Protein AF-A0A7S3RJU8-F1 (afdb_monomer_lite)

pLDDT: mean 96.62, std 4.45, range [68.81, 98.88]

Foldseek 3Di:
DLQVQLVVCVVVLNLVSNLVSLVVVCVVPNALVSLLSSLVSCVSVVNLVSSLVSLVVSCVRPVLALSSLLSNLVSCVSVLVLVVSLVSLVSSCVSPVPPPSSVVSNVVSVVSVD

Sequence (114 aa):
LRKGRGDAAFRAGNFRTAYEHYTVAIEAEPSAHLFANRCQAYLKAGKPQLALDDARRATELAPDWAKGWYRLGVALGRLQRHAEAVGALETACEHEPGNTEAAKALQVARRDTE

Structure (mmCIF, N/CA/C/O backbone):
data_AF-A0A7S3RJU8-F1
#
_entry.id   AF-A0A7S3RJU8-F1
#
loop_
_atom_site.group_PDB
_atom_site.id
_atom_site.type_symbol
_atom_site.label_atom_id
_atom_site.label_alt_id
_atom_site.label_comp_id
_atom_site.label_asym_id
_atom_site.label_entity_id
_atom_site.label_seq_id
_atom_site.pdbx_PDB_ins_code
_atom_site.Cartn_x
_atom_site.Cartn_y
_atom_site.Cartn_z
_atom_site.occupancy
_atom_site.B_iso_or_equiv
_atom_site.auth_seq_id
_atom_site.auth_comp_id
_atom_site.auth_asym_id
_atom_site.auth_atom_id
_atom_site.pdbx_PDB_model_num
ATOM 1 N N . LEU A 1 1 ? 12.650 4.451 -17.232 1.00 68.81 1 LEU A N 1
ATOM 2 C CA . LEU A 1 1 ? 11.698 4.241 -18.362 1.00 68.81 1 LEU A CA 1
ATOM 3 C C . LEU A 1 1 ? 10.471 3.389 -17.996 1.00 68.81 1 LEU A C 1
ATOM 5 O O . LEU A 1 1 ? 9.360 3.806 -18.298 1.00 68.81 1 LEU A O 1
ATOM 9 N N . ARG A 1 2 ? 10.621 2.223 -17.343 1.00 79.88 2 ARG A N 1
ATOM 10 C CA . ARG A 1 2 ? 9.490 1.310 -17.053 1.00 79.88 2 ARG A CA 1
ATOM 11 C C . ARG A 1 2 ? 8.500 1.837 -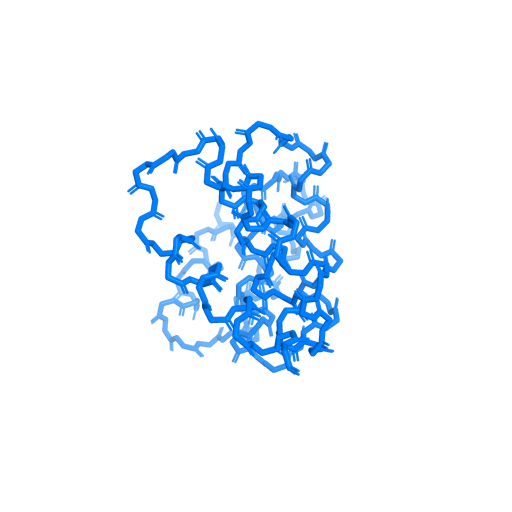16.005 1.00 79.88 2 ARG A C 1
ATOM 13 O O . ARG A 1 2 ? 7.307 1.822 -16.286 1.00 79.88 2 ARG A O 1
ATOM 20 N N . LYS A 1 3 ? 8.975 2.437 -14.902 1.00 83.50 3 LYS A N 1
ATOM 21 C CA . LYS A 1 3 ? 8.121 3.186 -13.953 1.00 83.50 3 LYS A CA 1
ATOM 22 C C . LYS A 1 3 ? 7.231 4.212 -14.664 1.00 83.50 3 LYS A C 1
ATOM 24 O O . LYS A 1 3 ? 6.030 4.238 -14.444 1.00 83.50 3 LYS A O 1
ATOM 29 N N . GLY A 1 4 ? 7.812 5.011 -15.564 1.00 86.06 4 GLY A N 1
ATOM 30 C CA . GLY A 1 4 ? 7.077 6.029 -16.321 1.00 86.06 4 GLY A CA 1
ATOM 31 C C . GLY A 1 4 ? 5.990 5.448 -17.231 1.00 86.06 4 GLY A C 1
ATOM 32 O O . GLY A 1 4 ? 4.919 6.035 -17.346 1.00 86.06 4 GLY A O 1
ATOM 33 N N . ARG A 1 5 ? 6.223 4.267 -17.824 1.00 89.69 5 ARG A N 1
ATOM 34 C CA . ARG A 1 5 ? 5.190 3.533 -18.575 1.00 89.69 5 ARG A CA 1
ATOM 35 C C . ARG A 1 5 ? 4.089 2.996 -17.659 1.00 89.69 5 ARG A C 1
ATOM 37 O O . ARG A 1 5 ? 2.925 3.074 -18.033 1.00 89.69 5 ARG A O 1
ATOM 44 N N . GLY A 1 6 ? 4.440 2.514 -16.464 1.00 92.56 6 GLY A N 1
ATOM 45 C CA . GLY A 1 6 ? 3.468 2.140 -15.432 1.00 92.56 6 GLY A CA 1
ATOM 46 C C . GLY A 1 6 ? 2.585 3.322 -15.030 1.00 92.56 6 GLY A C 1
ATOM 47 O O . GLY A 1 6 ? 1.363 3.222 -15.083 1.00 92.56 6 GLY A O 1
ATOM 48 N N . ASP A 1 7 ? 3.199 4.476 -14.756 1.00 94.25 7 ASP A N 1
ATOM 49 C CA . ASP A 1 7 ? 2.496 5.714 -14.403 1.00 94.25 7 ASP A CA 1
ATOM 50 C C . ASP A 1 7 ? 1.570 6.186 -15.546 1.00 94.25 7 ASP A C 1
ATOM 52 O O . ASP A 1 7 ? 0.451 6.641 -15.302 1.00 94.25 7 ASP A O 1
ATOM 56 N N . ALA A 1 8 ? 2.007 6.062 -16.805 1.00 95.75 8 ALA A N 1
ATOM 57 C CA . ALA A 1 8 ? 1.196 6.399 -17.975 1.00 95.75 8 ALA A CA 1
ATOM 58 C C . ALA A 1 8 ? 0.001 5.448 -18.158 1.00 95.75 8 ALA A C 1
ATOM 60 O O . ALA A 1 8 ? -1.124 5.914 -18.331 1.00 95.75 8 ALA A O 1
ATOM 61 N N . ALA A 1 9 ? 0.222 4.134 -18.063 1.00 95.44 9 ALA A N 1
ATOM 62 C CA . ALA A 1 9 ? -0.842 3.135 -18.144 1.00 95.44 9 ALA A CA 1
ATOM 63 C C . ALA A 1 9 ? -1.868 3.306 -17.012 1.00 95.44 9 ALA A C 1
ATOM 65 O O . ALA A 1 9 ? -3.070 3.209 -17.253 1.00 95.44 9 ALA A O 1
ATOM 66 N N . PHE A 1 10 ? -1.405 3.642 -15.802 1.00 96.56 10 PHE A N 1
ATOM 67 C CA . PHE A 1 10 ? -2.275 3.927 -14.665 1.00 96.56 10 PHE A CA 1
ATOM 68 C C . PHE A 1 10 ? -3.187 5.129 -14.937 1.00 96.56 10 PHE A C 1
ATOM 70 O O . PHE A 1 10 ? -4.396 5.043 -14.724 1.00 96.56 10 PHE A O 1
ATOM 77 N N . ARG A 1 11 ? -2.633 6.236 -15.456 1.00 97.19 11 ARG A N 1
ATOM 78 C CA . ARG A 1 11 ? -3.424 7.422 -15.838 1.00 97.19 11 ARG A CA 1
ATOM 79 C C . ARG A 1 11 ? -4.419 7.135 -16.963 1.00 97.19 11 ARG A C 1
ATOM 81 O O . ARG A 1 11 ? -5.488 7.729 -16.974 1.00 97.19 11 ARG A O 1
ATOM 88 N N . ALA A 1 12 ? -4.093 6.214 -17.867 1.00 97.00 12 ALA A N 1
ATOM 89 C CA . ALA A 1 12 ? -4.990 5.765 -18.931 1.00 97.00 12 ALA A CA 1
ATOM 90 C C . ALA A 1 12 ? -6.072 4.770 -18.455 1.00 97.00 12 ALA A C 1
ATOM 92 O O . ALA A 1 12 ? -6.836 4.266 -19.272 1.00 97.00 12 ALA A O 1
ATOM 93 N N . GLY A 1 13 ? -6.122 4.433 -17.160 1.00 96.69 13 GLY A N 1
ATOM 94 C CA . GLY A 1 13 ? -7.062 3.448 -16.612 1.00 96.69 13 GLY A CA 1
ATOM 95 C C . GLY A 1 13 ? -6.719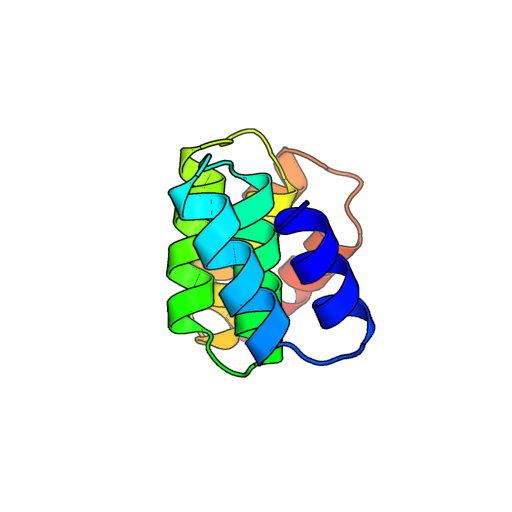 1.992 -16.948 1.00 96.69 13 GLY A C 1
ATOM 96 O O . GLY A 1 13 ? -7.438 1.078 -16.549 1.00 96.69 13 GLY A O 1
ATOM 97 N N . ASN A 1 14 ? -5.603 1.741 -17.638 1.00 97.62 14 ASN A N 1
ATOM 98 C CA . ASN A 1 14 ? -5.135 0.393 -17.933 1.00 97.62 14 ASN A CA 1
ATOM 99 C C . ASN A 1 14 ? -4.316 -0.150 -16.754 1.00 97.62 14 ASN A C 1
ATOM 101 O O . ASN A 1 14 ? -3.084 -0.215 -16.774 1.00 97.62 14 ASN A O 1
ATOM 105 N N . PHE A 1 15 ? -5.030 -0.539 -15.698 1.00 97.44 15 PHE A N 1
ATOM 106 C CA . PHE A 1 15 ? -4.425 -0.990 -14.447 1.00 97.44 15 PHE A CA 1
ATOM 107 C C . PHE A 1 15 ? -3.654 -2.306 -14.586 1.00 97.44 15 PHE A C 1
ATOM 109 O O . PHE A 1 15 ? -2.666 -2.492 -13.878 1.00 97.44 15 PHE A O 1
ATOM 116 N N . ARG A 1 16 ? -4.048 -3.180 -15.527 1.00 97.44 16 ARG A N 1
ATOM 117 C CA . ARG A 1 16 ? -3.300 -4.406 -15.836 1.00 97.44 16 ARG A CA 1
ATOM 118 C C . ARG A 1 16 ? -1.900 -4.089 -16.339 1.00 97.44 16 ARG A C 1
ATOM 120 O O . ARG A 1 16 ? -0.913 -4.484 -15.727 1.00 97.44 16 ARG A O 1
ATOM 127 N N . THR A 1 17 ? -1.821 -3.307 -17.409 1.00 97.50 17 THR A N 1
ATOM 128 C CA . THR A 1 17 ? -0.532 -2.907 -17.976 1.00 97.50 17 THR A CA 1
ATOM 129 C C . THR A 1 17 ? 0.274 -2.054 -16.996 1.00 97.50 17 THR A C 1
ATOM 131 O O . THR A 1 17 ? 1.501 -2.148 -16.965 1.00 97.50 17 THR A O 1
ATOM 134 N N . ALA A 1 18 ? -0.390 -1.264 -16.143 1.00 98.12 18 ALA A N 1
ATOM 135 C CA . ALA A 1 18 ? 0.286 -0.523 -15.084 1.00 98.12 18 ALA A CA 1
ATOM 136 C C . ALA A 1 18 ? 1.032 -1.455 -14.119 1.00 98.12 18 ALA A C 1
ATOM 138 O O . ALA A 1 18 ? 2.237 -1.275 -13.929 1.00 98.12 18 ALA A O 1
ATOM 139 N N . TYR A 1 19 ? 0.362 -2.469 -13.550 1.00 98.00 19 TYR A N 1
ATOM 140 C CA . TYR A 1 19 ? 1.036 -3.371 -12.614 1.00 98.00 19 TYR A CA 1
ATOM 141 C C . TYR A 1 19 ? 2.108 -4.230 -13.296 1.00 98.00 19 TYR A C 1
ATOM 143 O O . TYR A 1 19 ? 3.138 -4.475 -12.681 1.00 98.00 19 TYR A O 1
ATOM 151 N N . GLU A 1 20 ? 1.937 -4.622 -14.564 1.00 97.38 20 GLU A N 1
ATOM 152 C CA . GLU A 1 20 ? 2.963 -5.353 -15.330 1.00 97.38 20 GLU A CA 1
ATOM 153 C C . GLU A 1 20 ? 4.236 -4.513 -15.500 1.00 97.38 20 GLU A C 1
ATOM 155 O O . GLU A 1 20 ? 5.352 -4.988 -15.288 1.00 97.38 20 GLU A O 1
ATOM 160 N N . HIS A 1 21 ? 4.088 -3.228 -15.831 1.00 98.19 21 HIS A N 1
ATOM 161 C CA . HIS A 1 21 ? 5.225 -2.318 -15.939 1.00 98.19 21 HIS A CA 1
ATOM 162 C C . HIS A 1 21 ? 5.887 -2.017 -14.598 1.00 98.19 21 HIS A C 1
ATOM 164 O O . HIS A 1 21 ? 7.114 -1.892 -14.556 1.00 98.19 21 HIS A O 1
ATOM 170 N N . TYR A 1 22 ? 5.110 -1.908 -13.519 1.00 98.12 22 TYR A N 1
ATOM 171 C CA . TYR A 1 22 ? 5.685 -1.776 -12.187 1.00 98.12 22 TYR A CA 1
ATOM 172 C C . TYR A 1 22 ? 6.405 -3.049 -11.746 1.00 98.12 22 TYR A C 1
ATOM 174 O O . TYR A 1 22 ? 7.470 -2.926 -11.161 1.00 98.12 22 TYR A O 1
ATOM 182 N N . THR A 1 23 ? 5.909 -4.245 -12.076 1.00 98.12 23 THR A N 1
ATOM 183 C CA . THR A 1 23 ? 6.604 -5.510 -11.781 1.00 98.12 23 THR A CA 1
ATOM 184 C C . THR A 1 23 ? 7.992 -5.542 -12.402 1.00 98.12 23 THR A C 1
ATOM 186 O O . THR A 1 23 ? 8.964 -5.712 -11.677 1.00 98.12 23 THR A O 1
ATOM 189 N N . VAL A 1 24 ? 8.106 -5.235 -13.696 1.00 97.38 24 VAL A N 1
ATOM 190 C CA . VAL A 1 24 ? 9.417 -5.159 -14.365 1.00 97.38 24 VAL A CA 1
ATOM 191 C C . VAL A 1 24 ? 10.309 -4.073 -13.747 1.00 97.38 24 VAL A C 1
ATOM 193 O O . VAL A 1 24 ? 11.523 -4.224 -13.675 1.00 97.38 24 VAL A O 1
ATOM 196 N N . ALA A 1 25 ? 9.732 -2.949 -13.305 1.00 96.81 25 ALA A N 1
ATOM 197 C CA . ALA A 1 25 ? 10.503 -1.906 -12.628 1.00 96.81 25 ALA A CA 1
ATOM 198 C C . ALA A 1 25 ? 11.013 -2.361 -11.248 1.00 96.81 25 ALA A C 1
ATOM 200 O O . ALA A 1 25 ? 12.138 -2.032 -10.897 1.00 96.81 25 ALA A O 1
ATOM 201 N N . ILE A 1 26 ? 10.207 -3.119 -10.501 1.00 97.44 26 ILE A N 1
ATOM 202 C CA . ILE A 1 26 ? 10.556 -3.675 -9.186 1.00 97.44 26 ILE A CA 1
ATOM 203 C C . ILE A 1 26 ? 11.643 -4.744 -9.309 1.00 97.44 26 ILE A C 1
ATOM 205 O O . ILE A 1 26 ? 12.546 -4.771 -8.483 1.00 97.44 26 ILE A O 1
ATOM 209 N N . GLU A 1 27 ? 11.572 -5.599 -10.332 1.00 96.75 27 GLU A N 1
ATOM 210 C CA . GLU A 1 27 ? 12.603 -6.607 -10.620 1.00 96.75 27 GLU A CA 1
ATOM 211 C C . GLU A 1 27 ? 13.963 -5.971 -10.929 1.00 96.75 27 GLU A C 1
ATOM 213 O O . GLU A 1 27 ? 14.997 -6.531 -10.580 1.00 96.75 27 GLU A O 1
ATOM 218 N N . ALA A 1 28 ? 13.962 -4.799 -11.572 1.00 96.56 28 ALA A N 1
ATOM 219 C CA . ALA A 1 28 ? 15.184 -4.061 -11.871 1.00 96.56 28 ALA A CA 1
ATOM 220 C C . ALA A 1 28 ? 15.731 -3.313 -10.645 1.00 96.56 28 ALA A C 1
ATOM 222 O O . ALA A 1 28 ? 16.927 -3.374 -10.375 1.00 96.56 28 ALA A O 1
ATOM 223 N N . GLU A 1 29 ? 14.871 -2.589 -9.926 1.00 95.44 29 GLU A N 1
ATOM 224 C CA . GLU A 1 29 ? 15.255 -1.817 -8.744 1.00 95.44 29 GLU A CA 1
ATOM 225 C C . GLU A 1 29 ? 14.055 -1.679 -7.787 1.00 95.44 29 GLU A C 1
ATOM 227 O O . GLU A 1 29 ? 13.170 -0.841 -8.000 1.00 95.44 29 GLU A O 1
ATOM 232 N N . PRO A 1 30 ? 13.974 -2.503 -6.729 1.00 96.00 30 PRO A N 1
ATOM 233 C CA . PRO A 1 30 ? 12.850 -2.471 -5.804 1.00 96.00 30 PRO A CA 1
ATOM 234 C C . PRO A 1 30 ? 12.877 -1.196 -4.953 1.00 96.00 30 PRO A C 1
ATOM 236 O O . PRO A 1 30 ? 13.897 -0.829 -4.380 1.00 96.00 30 PRO A O 1
ATOM 239 N N . SER A 1 31 ? 11.727 -0.536 -4.809 1.00 97.69 31 SER A N 1
ATOM 240 C CA . SER A 1 31 ? 11.579 0.625 -3.922 1.00 97.69 31 SER A CA 1
ATOM 241 C C . SER A 1 31 ? 10.170 0.718 -3.352 1.00 97.69 31 SER A C 1
ATOM 243 O O . SER A 1 31 ? 9.201 0.311 -4.003 1.00 97.69 31 SER A O 1
ATOM 245 N N . ALA A 1 32 ? 10.039 1.316 -2.165 1.00 98.06 32 ALA A N 1
ATOM 246 C CA . ALA A 1 32 ? 8.746 1.526 -1.512 1.00 98.06 32 ALA A CA 1
ATOM 247 C C . ALA A 1 32 ? 7.737 2.230 -2.438 1.00 98.06 32 ALA A C 1
ATOM 249 O O . ALA A 1 32 ? 6.573 1.839 -2.518 1.00 98.06 32 ALA A O 1
ATOM 250 N N . HIS A 1 33 ? 8.191 3.219 -3.217 1.00 97.69 33 HIS A N 1
ATOM 251 C CA . HIS A 1 33 ? 7.351 3.938 -4.174 1.00 97.69 33 HIS A CA 1
ATOM 252 C C . HIS A 1 33 ? 6.792 3.048 -5.288 1.00 97.69 33 HIS A C 1
ATOM 254 O O . HIS A 1 33 ? 5.632 3.210 -5.674 1.00 97.69 33 HIS A O 1
ATOM 260 N N . LEU A 1 34 ? 7.591 2.117 -5.814 1.00 98.12 34 LEU A N 1
ATOM 261 C CA . LEU A 1 34 ? 7.132 1.202 -6.856 1.00 98.12 34 LEU A CA 1
ATOM 262 C C . LEU A 1 34 ? 6.117 0.200 -6.311 1.00 98.12 34 LEU A C 1
ATOM 264 O O . LEU A 1 34 ? 5.078 0.008 -6.943 1.00 98.12 34 LEU A O 1
ATOM 268 N N . PHE A 1 35 ? 6.366 -0.365 -5.128 1.00 98.69 35 PHE A N 1
ATOM 269 C CA . PHE A 1 35 ? 5.401 -1.234 -4.454 1.00 98.69 35 PHE A CA 1
ATOM 270 C C . PHE A 1 35 ? 4.091 -0.492 -4.153 1.00 98.69 35 PHE A C 1
ATOM 272 O O . PHE A 1 35 ? 3.020 -0.972 -4.507 1.00 98.69 35 PHE A O 1
ATOM 279 N N . ALA A 1 36 ? 4.139 0.733 -3.624 1.00 98.56 36 ALA A N 1
ATOM 280 C CA . ALA A 1 36 ? 2.936 1.527 -3.361 1.00 98.56 36 ALA A CA 1
ATOM 281 C C . ALA A 1 36 ? 2.147 1.899 -4.634 1.00 98.56 36 ALA A C 1
ATOM 283 O O . ALA A 1 36 ? 0.912 1.987 -4.604 1.00 98.56 36 ALA A O 1
ATOM 284 N N . ASN A 1 37 ? 2.835 2.124 -5.757 1.00 98.31 37 ASN A N 1
ATOM 285 C CA . ASN A 1 37 ? 2.194 2.381 -7.047 1.00 98.31 37 ASN A CA 1
ATOM 286 C C . ASN A 1 37 ? 1.568 1.107 -7.634 1.00 98.31 37 ASN A C 1
ATOM 288 O O . ASN A 1 37 ? 0.432 1.147 -8.116 1.00 98.31 37 ASN A O 1
ATOM 292 N N . ARG A 1 38 ? 2.263 -0.034 -7.547 1.00 98.69 38 ARG A N 1
ATOM 293 C CA . ARG A 1 38 ? 1.736 -1.328 -7.992 1.00 98.69 38 ARG A CA 1
ATOM 294 C C . ARG A 1 38 ? 0.572 -1.805 -7.123 1.00 98.69 38 ARG A C 1
ATOM 296 O O . ARG A 1 38 ? -0.447 -2.206 -7.680 1.00 98.69 38 ARG A O 1
ATOM 303 N N . CYS A 1 39 ? 0.634 -1.599 -5.807 1.00 98.75 39 CYS A N 1
ATOM 304 C CA . CYS A 1 39 ? -0.490 -1.772 -4.888 1.00 98.75 39 CYS A CA 1
ATOM 305 C C . CYS A 1 39 ? -1.720 -0.988 -5.364 1.00 98.75 39 CYS A C 1
ATOM 307 O O . CYS A 1 39 ? -2.807 -1.550 -5.502 1.00 98.75 39 CYS A O 1
ATOM 309 N N . GLN A 1 40 ? -1.560 0.298 -5.694 1.00 98.56 40 GLN A N 1
ATOM 310 C CA . GLN A 1 40 ? -2.676 1.102 -6.195 1.00 98.56 40 GLN A CA 1
ATOM 311 C C . GLN A 1 40 ? -3.258 0.538 -7.498 1.00 98.56 40 GLN A C 1
ATOM 313 O O . GLN A 1 40 ? -4.481 0.501 -7.654 1.00 98.56 40 GLN A O 1
ATOM 318 N N . ALA A 1 41 ? -2.404 0.094 -8.423 1.00 98.62 41 ALA A N 1
ATOM 319 C CA . ALA A 1 41 ? -2.839 -0.551 -9.658 1.00 98.62 41 ALA A CA 1
ATOM 320 C C . ALA A 1 41 ? -3.609 -1.852 -9.375 1.00 98.62 41 ALA A C 1
ATOM 322 O O . ALA A 1 41 ? -4.679 -2.056 -9.945 1.00 98.62 41 ALA A O 1
ATOM 323 N N . TYR A 1 42 ? -3.142 -2.685 -8.442 1.00 98.81 42 TYR A N 1
ATOM 324 C CA . TYR A 1 42 ? -3.847 -3.896 -8.022 1.00 98.81 42 TYR A CA 1
ATOM 325 C C . TYR A 1 42 ? -5.204 -3.605 -7.378 1.00 98.81 42 TYR A C 1
ATOM 327 O O . TYR A 1 42 ? -6.184 -4.258 -7.735 1.00 98.81 42 TYR A O 1
ATOM 335 N N . LEU A 1 43 ? -5.311 -2.592 -6.512 1.00 98.56 43 LEU A N 1
ATOM 336 C CA . LEU A 1 43 ? -6.598 -2.180 -5.934 1.00 98.56 43 LEU A CA 1
ATOM 337 C C . LEU A 1 43 ? -7.592 -1.766 -7.021 1.00 98.56 43 LEU A C 1
ATOM 339 O O . LEU A 1 43 ? -8.749 -2.180 -6.996 1.00 98.56 43 LEU A O 1
ATOM 343 N N . LYS A 1 44 ? -7.138 -0.977 -8.000 1.00 98.25 44 LYS A N 1
ATOM 344 C CA . LYS A 1 44 ? -7.967 -0.550 -9.134 1.00 98.25 44 LYS A CA 1
ATOM 345 C C . LYS A 1 44 ? -8.321 -1.697 -10.085 1.00 98.25 44 LYS A C 1
ATOM 347 O O . LYS A 1 44 ? -9.365 -1.644 -10.722 1.00 98.25 44 LYS A O 1
ATOM 352 N N . ALA A 1 45 ? -7.498 -2.742 -10.134 1.00 98.00 45 ALA A N 1
ATOM 353 C CA . ALA A 1 45 ? -7.753 -3.969 -10.883 1.00 98.00 45 ALA A CA 1
ATOM 354 C C . ALA A 1 45 ? -8.566 -5.025 -10.101 1.00 98.00 45 ALA A C 1
ATOM 356 O O . ALA A 1 45 ? -8.698 -6.148 -10.582 1.00 98.00 45 ALA A O 1
ATOM 357 N N . GLY A 1 46 ? -9.071 -4.714 -8.899 1.00 97.69 46 GLY A N 1
ATOM 358 C CA . GLY A 1 46 ? -9.852 -5.660 -8.093 1.00 97.69 46 GLY A CA 1
ATOM 359 C C . GLY A 1 46 ? -9.030 -6.810 -7.501 1.00 97.69 46 GLY A C 1
ATOM 360 O O . GLY A 1 46 ? -9.562 -7.889 -7.261 1.00 97.69 46 GLY A O 1
ATOM 361 N N . LYS A 1 47 ? -7.728 -6.599 -7.265 1.00 98.62 47 LYS A N 1
ATOM 362 C CA . LYS A 1 47 ? -6.783 -7.595 -6.729 1.00 98.62 47 LYS A CA 1
ATOM 363 C C . LYS A 1 47 ? -6.290 -7.202 -5.323 1.00 98.62 47 LYS A C 1
ATOM 365 O O . LYS A 1 47 ? -5.107 -6.912 -5.151 1.00 98.62 47 LYS A O 1
ATOM 370 N N . PRO A 1 48 ? -7.167 -7.160 -4.303 1.00 98.19 48 PRO A N 1
ATOM 371 C CA . PRO A 1 48 ? -6.828 -6.584 -3.002 1.00 98.19 48 PRO A CA 1
ATOM 372 C C . PRO A 1 48 ? -5.791 -7.388 -2.201 1.00 98.19 48 PRO A C 1
ATOM 374 O O . PRO A 1 48 ? -5.029 -6.782 -1.459 1.00 98.19 48 PRO A O 1
ATOM 377 N N . GLN A 1 49 ? -5.688 -8.710 -2.391 1.00 98.62 49 GLN A N 1
ATOM 378 C CA . GLN A 1 49 ? -4.643 -9.508 -1.727 1.00 98.62 49 GLN A CA 1
ATOM 379 C C . GLN A 1 49 ? -3.236 -9.162 -2.235 1.00 98.62 49 GLN A C 1
ATOM 381 O O . GLN A 1 49 ? -2.349 -8.873 -1.445 1.00 98.62 49 GLN A O 1
ATOM 386 N N . LEU A 1 50 ? -3.048 -9.057 -3.556 1.00 98.75 50 LEU A N 1
ATOM 387 C CA . LEU A 1 50 ? -1.762 -8.622 -4.122 1.00 98.75 50 LEU A CA 1
ATOM 388 C C . LEU A 1 50 ? -1.421 -7.179 -3.727 1.00 98.75 50 LEU A C 1
ATOM 390 O O . LEU A 1 50 ? -0.259 -6.832 -3.532 1.00 98.75 50 LEU A O 1
ATOM 394 N N . ALA A 1 51 ? -2.440 -6.326 -3.599 1.00 98.81 51 ALA A N 1
ATOM 395 C CA . ALA A 1 51 ? -2.255 -4.973 -3.099 1.00 98.81 51 ALA A CA 1
ATOM 396 C C . ALA A 1 51 ? -1.800 -4.940 -1.634 1.00 98.81 51 ALA A C 1
ATOM 398 O O . ALA A 1 51 ? -0.996 -4.079 -1.282 1.00 98.81 51 ALA A O 1
ATOM 399 N N . LEU A 1 52 ? -2.306 -5.848 -0.798 1.00 98.88 52 LEU A N 1
ATOM 400 C CA . LEU A 1 52 ? -1.894 -5.974 0.595 1.00 98.88 52 LEU A CA 1
ATOM 401 C C . LEU A 1 52 ? -0.413 -6.356 0.699 1.00 98.88 52 LEU A C 1
ATOM 403 O O . LEU A 1 52 ? 0.319 -5.717 1.453 1.00 98.88 52 LEU A O 1
ATOM 407 N N . ASP A 1 53 ? 0.029 -7.345 -0.076 1.00 98.75 53 ASP A N 1
ATOM 408 C CA . ASP A 1 53 ? 1.427 -7.792 -0.077 1.00 98.75 53 ASP A CA 1
ATOM 409 C C . ASP A 1 53 ? 2.375 -6.662 -0.504 1.00 98.75 53 ASP A C 1
ATOM 411 O O . ASP A 1 53 ? 3.369 -6.380 0.167 1.00 98.75 53 ASP A O 1
ATOM 415 N N . ASP A 1 54 ? 2.022 -5.937 -1.570 1.00 98.75 54 ASP A N 1
ATOM 416 C CA . ASP A 1 54 ? 2.786 -4.772 -2.021 1.00 98.75 54 ASP A CA 1
ATOM 417 C C . ASP A 1 54 ? 2.798 -3.647 -0.976 1.00 98.75 54 ASP A C 1
ATOM 419 O O . ASP A 1 54 ? 3.825 -3.001 -0.766 1.00 98.75 54 ASP A O 1
ATOM 423 N N . ALA A 1 55 ? 1.674 -3.390 -0.306 1.00 98.75 55 ALA A N 1
ATOM 424 C CA . ALA A 1 55 ? 1.607 -2.348 0.710 1.00 98.75 55 ALA A CA 1
ATOM 425 C C . ALA A 1 55 ? 2.471 -2.677 1.937 1.00 98.75 55 ALA A C 1
ATOM 427 O O . ALA A 1 55 ? 3.198 -1.804 2.403 1.00 98.75 55 ALA A O 1
ATOM 428 N N . ARG A 1 56 ? 2.463 -3.935 2.398 1.00 98.81 56 ARG A N 1
ATOM 429 C CA . ARG A 1 56 ? 3.362 -4.415 3.463 1.00 98.81 56 ARG A CA 1
ATOM 430 C C . ARG A 1 56 ? 4.824 -4.254 3.070 1.00 98.81 56 ARG A C 1
ATOM 432 O O . ARG A 1 56 ? 5.626 -3.735 3.843 1.00 98.81 56 ARG A O 1
ATOM 439 N N . ARG A 1 57 ? 5.166 -4.604 1.828 1.00 98.69 57 ARG A N 1
ATOM 440 C CA . ARG A 1 57 ? 6.535 -4.419 1.346 1.00 98.69 57 ARG A CA 1
ATOM 441 C C . ARG A 1 57 ? 6.937 -2.945 1.289 1.00 98.69 57 ARG A C 1
ATOM 443 O O . ARG A 1 57 ? 8.082 -2.611 1.581 1.00 98.69 57 ARG A O 1
ATOM 450 N N . ALA A 1 58 ? 6.009 -2.053 0.942 1.00 98.69 58 ALA A N 1
ATOM 451 C CA . ALA A 1 58 ? 6.259 -0.616 0.965 1.00 98.69 58 ALA A CA 1
ATOM 452 C C . ALA A 1 58 ? 6.513 -0.089 2.388 1.00 98.69 58 ALA A C 1
ATOM 454 O O . ALA A 1 58 ? 7.437 0.703 2.558 1.00 98.69 58 ALA A O 1
ATOM 455 N N . THR A 1 59 ? 5.751 -0.542 3.392 1.00 98.69 59 THR A N 1
ATOM 456 C CA . THR A 1 59 ? 5.947 -0.146 4.801 1.00 98.69 59 THR A CA 1
ATOM 457 C C . THR A 1 59 ? 7.225 -0.726 5.404 1.00 98.69 59 THR A C 1
ATOM 459 O O . THR A 1 59 ? 7.874 -0.062 6.197 1.00 98.69 59 THR A O 1
ATOM 462 N N . GLU A 1 60 ? 7.639 -1.931 5.003 1.00 98.44 60 GLU A N 1
ATOM 463 C CA . GLU A 1 60 ? 8.929 -2.506 5.420 1.00 98.44 60 GLU A CA 1
ATOM 464 C C . GLU A 1 60 ? 10.126 -1.719 4.870 1.00 98.44 60 GLU A C 1
ATOM 466 O O . GLU A 1 60 ? 11.133 -1.556 5.553 1.00 98.44 60 GLU A O 1
ATOM 471 N N . LEU A 1 61 ? 10.034 -1.252 3.620 1.00 98.38 61 LEU A N 1
ATOM 472 C CA . LEU A 1 61 ? 11.116 -0.520 2.956 1.00 98.38 61 LEU A CA 1
ATOM 473 C C . LEU A 1 61 ? 11.196 0.952 3.378 1.00 98.38 61 LEU A C 1
ATOM 475 O O . LEU A 1 61 ? 12.271 1.540 3.297 1.00 98.38 61 LEU A O 1
ATOM 479 N N . ALA A 1 62 ? 10.071 1.552 3.764 1.00 98.31 62 ALA A N 1
ATOM 480 C CA . ALA A 1 62 ? 9.983 2.945 4.192 1.00 98.31 62 ALA A CA 1
ATOM 481 C C . ALA A 1 62 ? 8.975 3.069 5.352 1.00 98.31 62 ALA A C 1
ATOM 483 O O . ALA A 1 62 ? 7.823 3.459 5.129 1.00 98.31 62 ALA A O 1
ATOM 484 N N . PRO A 1 63 ? 9.377 2.694 6.581 1.00 98.12 63 PRO A N 1
ATOM 485 C CA . PRO A 1 63 ? 8.479 2.650 7.735 1.00 98.12 63 PRO A CA 1
ATOM 486 C C . PRO A 1 63 ? 8.018 4.032 8.200 1.00 98.12 63 PRO A C 1
ATOM 488 O O . PRO A 1 63 ? 6.987 4.126 8.845 1.00 98.12 63 PRO A O 1
ATOM 491 N N . ASP A 1 64 ? 8.729 5.098 7.846 1.00 97.19 64 ASP A N 1
ATOM 492 C CA . ASP A 1 64 ? 8.388 6.493 8.133 1.00 97.19 64 ASP A CA 1
ATOM 493 C C . ASP A 1 64 ? 7.531 7.150 7.035 1.00 97.19 64 ASP A C 1
ATOM 495 O O . ASP A 1 64 ? 7.151 8.319 7.130 1.00 97.19 64 ASP A O 1
ATOM 499 N N . TRP A 1 65 ? 7.206 6.412 5.970 1.00 97.94 65 TRP A N 1
ATOM 500 C CA . TRP A 1 65 ? 6.513 6.960 4.815 1.00 97.94 65 TRP A CA 1
ATOM 501 C C . TRP A 1 65 ? 4.999 6.743 4.890 1.00 97.94 65 TRP A C 1
ATOM 503 O O . TRP A 1 65 ? 4.471 5.687 4.526 1.00 97.94 65 TRP A O 1
ATOM 513 N N . ALA A 1 66 ? 4.275 7.800 5.266 1.00 98.06 66 ALA A N 1
ATOM 514 C CA . ALA A 1 66 ? 2.819 7.804 5.445 1.00 98.06 66 ALA A CA 1
ATOM 515 C C . ALA A 1 66 ? 2.027 7.163 4.289 1.00 98.06 66 ALA A C 1
ATOM 517 O O . ALA A 1 66 ? 1.060 6.432 4.507 1.00 98.06 66 ALA A O 1
ATOM 518 N N . LYS A 1 67 ? 2.440 7.379 3.031 1.00 98.06 67 LYS A N 1
ATOM 519 C CA . LYS A 1 67 ? 1.722 6.834 1.866 1.00 98.06 67 LYS A CA 1
ATOM 520 C C . LYS A 1 67 ? 1.775 5.302 1.797 1.00 98.06 67 LYS A C 1
ATOM 522 O O . LYS A 1 67 ? 0.830 4.708 1.278 1.00 98.06 67 LYS A O 1
ATOM 527 N N . GLY A 1 68 ? 2.842 4.666 2.288 1.00 98.38 68 GLY A N 1
ATOM 528 C CA . GLY A 1 68 ? 2.932 3.204 2.381 1.00 98.38 68 GLY A CA 1
ATOM 529 C C . GLY A 1 68 ? 1.873 2.651 3.335 1.00 98.38 68 GLY A C 1
ATOM 530 O O . GLY A 1 68 ? 1.065 1.806 2.947 1.00 98.38 68 GLY A O 1
ATOM 531 N N . TRP A 1 69 ? 1.796 3.233 4.530 1.00 98.69 69 TRP A N 1
ATOM 532 C CA . TRP A 1 69 ? 0.796 2.908 5.550 1.00 98.69 69 TRP A CA 1
ATOM 533 C C . TRP A 1 69 ? -0.639 3.182 5.092 1.00 98.69 69 TRP A C 1
ATOM 535 O O . TRP A 1 69 ? -1.520 2.338 5.245 1.00 98.69 69 TRP A O 1
ATOM 545 N N . TYR A 1 70 ? -0.867 4.299 4.399 1.00 98.69 70 TYR A N 1
ATOM 546 C CA . TYR A 1 70 ? -2.162 4.591 3.784 1.00 98.69 70 TYR A CA 1
ATOM 547 C C . TYR A 1 70 ? -2.581 3.511 2.773 1.00 98.69 70 TYR A C 1
ATOM 549 O O . TYR A 1 70 ? -3.729 3.062 2.768 1.00 98.69 70 TYR A O 1
ATOM 557 N N . ARG A 1 71 ? -1.660 3.053 1.912 1.00 98.56 71 ARG A N 1
ATOM 558 C CA . ARG A 1 71 ? -1.935 1.957 0.964 1.00 98.56 71 ARG A CA 1
ATOM 559 C C . ARG A 1 71 ? -2.280 0.658 1.687 1.00 98.56 71 ARG A C 1
ATOM 561 O O . ARG A 1 71 ? -3.200 -0.028 1.242 1.00 98.56 71 ARG A O 1
ATOM 568 N N . LEU A 1 72 ? -1.589 0.361 2.788 1.00 98.81 72 LEU A N 1
ATOM 569 C CA . LEU A 1 72 ? -1.842 -0.815 3.620 1.00 98.81 72 LEU A CA 1
ATOM 570 C C . LEU A 1 72 ? -3.251 -0.770 4.213 1.00 98.81 72 LEU A C 1
ATOM 572 O O . LEU A 1 72 ? -4.023 -1.709 4.021 1.00 98.81 72 LEU A O 1
ATOM 576 N N . GLY A 1 73 ? -3.623 0.355 4.822 1.00 98.62 73 GLY A N 1
ATOM 577 C CA . GLY A 1 73 ? -4.960 0.572 5.363 1.00 98.62 73 GLY A CA 1
ATOM 578 C C . GLY A 1 73 ? -6.070 0.404 4.327 1.00 98.62 73 GLY A C 1
ATOM 579 O O . GLY A 1 73 ? -7.032 -0.334 4.539 1.00 98.62 73 GLY A O 1
ATOM 580 N N . VAL A 1 74 ? -5.913 1.016 3.149 1.00 98.56 74 VAL A N 1
ATOM 581 C CA . VAL A 1 74 ? -6.895 0.879 2.061 1.00 98.56 74 VAL A CA 1
ATOM 582 C C . VAL A 1 74 ? -6.994 -0.568 1.564 1.00 98.56 74 VAL A C 1
ATOM 584 O O . VAL A 1 74 ? -8.099 -1.040 1.289 1.00 98.56 74 VAL A O 1
ATOM 587 N N . ALA A 1 75 ? -5.874 -1.285 1.434 1.00 98.75 75 ALA A N 1
ATOM 588 C CA . ALA A 1 75 ? -5.885 -2.686 1.018 1.00 98.75 75 ALA A CA 1
ATOM 589 C C . ALA A 1 75 ? -6.586 -3.586 2.047 1.00 98.75 75 ALA A C 1
ATOM 591 O O . ALA A 1 75 ? -7.420 -4.407 1.666 1.00 98.75 75 ALA A O 1
ATOM 592 N N . LEU A 1 76 ? -6.324 -3.379 3.340 1.00 98.75 76 LEU A N 1
ATOM 593 C CA . LEU A 1 76 ? -6.985 -4.092 4.435 1.00 98.75 76 LEU A CA 1
ATOM 594 C C . LEU A 1 76 ? -8.495 -3.824 4.467 1.00 98.75 76 LEU A C 1
ATOM 596 O O . LEU A 1 76 ? -9.274 -4.774 4.533 1.00 98.75 76 LEU A O 1
ATOM 600 N N . GLY A 1 77 ? -8.927 -2.570 4.304 1.00 98.38 77 GLY A N 1
ATOM 601 C CA . GLY A 1 77 ? -10.353 -2.227 4.224 1.00 98.38 77 GLY A CA 1
ATOM 602 C C . GLY A 1 77 ? -11.057 -2.877 3.024 1.00 98.38 77 GLY A C 1
ATOM 603 O O . GLY A 1 77 ? -12.176 -3.381 3.137 1.00 98.38 77 GLY A O 1
ATOM 604 N N . ARG A 1 78 ? -10.382 -2.982 1.867 1.00 98.12 78 ARG A N 1
ATOM 605 C CA . ARG A 1 78 ? -10.904 -3.741 0.709 1.00 98.12 78 ARG A CA 1
ATOM 606 C C . ARG A 1 78 ? -11.045 -5.237 0.981 1.00 98.12 78 ARG A C 1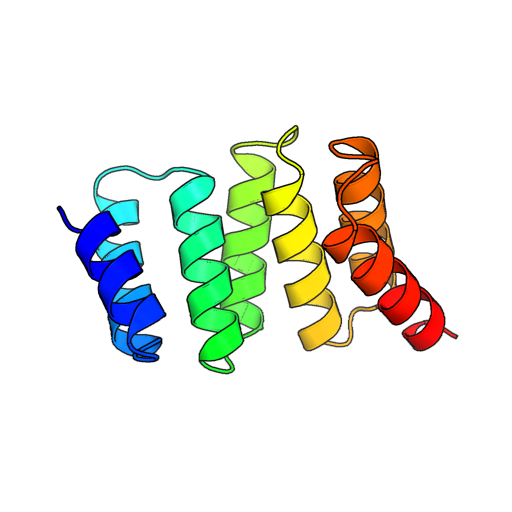
ATOM 608 O O . ARG A 1 78 ? -11.866 -5.877 0.333 1.00 98.12 78 ARG A O 1
ATOM 615 N N . LEU A 1 79 ? -10.270 -5.772 1.918 1.00 98.31 79 LEU A N 1
ATOM 616 C CA . LEU A 1 79 ? -10.354 -7.152 2.395 1.00 98.31 79 LEU A CA 1
ATOM 617 C C . LEU A 1 79 ? -11.270 -7.309 3.617 1.00 98.31 79 LEU A C 1
ATOM 619 O O . LEU A 1 79 ? -11.313 -8.396 4.181 1.00 98.31 79 LEU A O 1
ATOM 623 N N . GLN A 1 80 ? -11.984 -6.252 4.024 1.00 97.69 80 GLN A N 1
ATOM 624 C CA . GLN A 1 80 ? -12.850 -6.227 5.213 1.00 97.69 80 GLN A CA 1
ATOM 625 C C . GLN A 1 80 ? -12.107 -6.510 6.531 1.00 97.69 80 GLN A C 1
ATOM 627 O O . GLN A 1 80 ? -12.694 -6.940 7.518 1.00 97.69 80 GLN A O 1
ATOM 632 N N . ARG A 1 81 ? -10.796 -6.252 6.565 1.00 98.38 81 ARG A N 1
ATOM 633 C CA . ARG A 1 81 ? -9.948 -6.375 7.759 1.00 98.38 81 ARG A CA 1
ATOM 634 C C . ARG A 1 81 ? -9.870 -5.027 8.469 1.00 98.38 81 ARG A C 1
ATOM 636 O O . ARG A 1 81 ? -8.803 -4.423 8.562 1.00 98.38 81 ARG A O 1
ATOM 643 N N . HIS A 1 82 ? -11.027 -4.527 8.897 1.00 97.50 82 HIS A N 1
ATOM 644 C CA . HIS A 1 82 ? -11.211 -3.131 9.312 1.00 97.50 82 HIS A CA 1
ATOM 645 C C . HIS A 1 82 ? -10.395 -2.752 10.551 1.00 97.50 82 HIS A C 1
ATOM 647 O O . HIS A 1 82 ? -9.729 -1.721 10.531 1.00 97.50 82 HIS A O 1
ATOM 653 N N . ALA A 1 83 ? -10.312 -3.629 11.555 1.00 97.75 83 ALA A N 1
ATOM 654 C CA . ALA A 1 83 ? -9.489 -3.395 12.746 1.00 97.75 83 ALA A CA 1
ATOM 655 C C . ALA A 1 83 ? -7.994 -3.203 12.414 1.00 97.75 83 ALA A C 1
ATOM 657 O O . ALA A 1 83 ? -7.338 -2.307 12.938 1.00 97.75 83 ALA A O 1
ATOM 658 N N . GLU A 1 84 ? -7.451 -4.001 11.492 1.00 98.38 84 GLU A N 1
ATOM 659 C CA . GLU A 1 84 ? -6.063 -3.839 11.041 1.00 98.38 84 GLU A CA 1
ATOM 660 C C . GLU A 1 84 ? -5.898 -2.606 10.143 1.00 98.38 84 GLU A C 1
ATOM 662 O O . GLU A 1 84 ? -4.856 -1.949 10.168 1.00 98.38 84 GLU A O 1
ATOM 667 N N . ALA A 1 85 ? -6.926 -2.273 9.353 1.00 98.56 85 ALA A N 1
ATOM 668 C CA . ALA A 1 85 ? -6.933 -1.064 8.540 1.00 98.56 85 ALA A CA 1
ATOM 669 C C . ALA A 1 85 ? -6.850 0.196 9.410 1.00 98.56 85 ALA A C 1
ATOM 671 O O . ALA A 1 85 ? -6.106 1.108 9.057 1.00 98.56 85 ALA A O 1
ATOM 672 N N . VAL A 1 86 ? -7.561 0.227 10.545 1.00 98.62 86 VAL A N 1
ATOM 673 C CA . VAL A 1 86 ? -7.495 1.317 11.530 1.00 98.62 86 VAL A CA 1
ATOM 674 C C . VAL A 1 86 ? -6.057 1.533 11.992 1.00 98.62 86 VAL A C 1
ATOM 676 O O . VAL A 1 86 ? -5.548 2.633 11.803 1.00 98.62 86 VAL A O 1
ATOM 679 N N . GLY A 1 87 ? -5.373 0.489 12.472 1.00 98.31 87 GLY A N 1
ATOM 680 C CA . GLY A 1 87 ? -3.988 0.618 12.941 1.00 98.31 87 GLY A CA 1
ATOM 681 C C . GLY A 1 87 ? -3.037 1.146 11.860 1.00 98.31 87 GLY A C 1
ATOM 682 O O . GLY A 1 87 ? -2.270 2.073 12.099 1.00 98.31 87 GLY A O 1
ATOM 683 N N . ALA A 1 88 ? -3.139 0.635 10.628 1.00 98.44 88 ALA A N 1
ATOM 684 C CA . ALA A 1 88 ? -2.313 1.129 9.523 1.00 98.44 88 ALA A CA 1
ATOM 685 C C . ALA A 1 88 ? -2.613 2.596 9.152 1.00 98.44 88 ALA A C 1
ATOM 687 O O . ALA A 1 88 ? -1.708 3.342 8.781 1.00 98.44 88 ALA A O 1
ATOM 688 N N . LEU A 1 89 ? -3.876 3.024 9.224 1.00 98.56 89 LEU A N 1
ATOM 689 C CA . LEU A 1 89 ? -4.276 4.397 8.902 1.00 98.56 89 LEU A CA 1
ATOM 690 C C . LEU A 1 89 ? -3.933 5.380 10.024 1.00 98.56 89 LEU A C 1
ATOM 692 O O . LEU A 1 89 ? -3.609 6.526 9.726 1.00 98.56 89 LEU A O 1
ATOM 696 N N . GLU A 1 90 ? -3.942 4.938 11.281 1.00 98.38 90 GLU A N 1
ATOM 697 C CA . GLU A 1 90 ? -3.426 5.707 12.416 1.00 98.38 90 GLU A CA 1
ATOM 698 C C . GLU A 1 90 ? -1.939 5.995 12.232 1.00 98.38 90 GLU A C 1
ATOM 700 O O . GLU A 1 90 ? -1.559 7.163 12.216 1.00 98.38 90 GLU A O 1
ATOM 705 N N . THR A 1 91 ? -1.127 4.977 11.933 1.00 98.31 91 THR A N 1
ATOM 706 C CA . THR A 1 91 ? 0.301 5.168 11.629 1.00 98.31 91 THR A CA 1
ATOM 707 C C . THR A 1 91 ? 0.517 6.094 10.426 1.00 98.31 91 THR A C 1
ATOM 709 O O . THR A 1 91 ? 1.401 6.950 10.437 1.00 98.31 91 THR A O 1
ATOM 712 N N . ALA A 1 92 ? -0.319 6.003 9.384 1.00 98.31 92 ALA A N 1
ATOM 713 C CA . ALA A 1 92 ? -0.256 6.943 8.262 1.00 98.31 92 ALA A CA 1
ATOM 714 C C . ALA A 1 92 ? -0.500 8.401 8.702 1.00 98.31 92 ALA A C 1
ATOM 716 O O . ALA A 1 92 ? 0.215 9.301 8.261 1.00 98.31 92 ALA A O 1
ATOM 717 N N . CYS A 1 93 ? -1.488 8.633 9.571 1.00 97.75 93 CYS A N 1
ATOM 718 C CA . CYS A 1 93 ? -1.782 9.948 10.139 1.00 97.75 93 CYS A CA 1
ATOM 719 C C . CYS A 1 93 ? -0.709 10.426 11.128 1.00 97.75 93 CYS A C 1
ATOM 721 O O . CYS A 1 93 ? -0.466 11.623 11.202 1.00 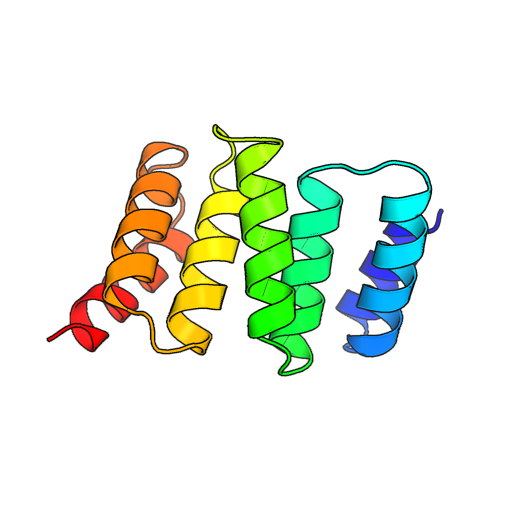97.75 93 CYS A O 1
ATOM 723 N N . GLU A 1 94 ? -0.042 9.536 11.860 1.00 97.88 94 GLU A N 1
ATOM 724 C CA . GLU A 1 94 ? 1.085 9.895 12.730 1.00 97.88 94 GLU A CA 1
ATOM 725 C C . GLU A 1 94 ? 2.273 10.425 11.918 1.00 97.88 94 GLU A C 1
ATOM 727 O O . GLU A 1 94 ? 2.854 11.454 12.263 1.00 97.88 94 GLU A O 1
ATOM 732 N N . HIS A 1 95 ? 2.602 9.764 10.803 1.00 97.44 95 HIS A N 1
ATOM 733 C CA . HIS A 1 95 ? 3.685 10.196 9.916 1.00 97.44 95 HIS A CA 1
ATOM 734 C C . HIS A 1 95 ? 3.332 11.435 9.084 1.00 97.44 95 HIS A C 1
ATOM 736 O O . HIS A 1 95 ? 4.218 12.217 8.739 1.00 97.44 95 HIS A O 1
ATOM 742 N N . GLU A 1 96 ? 2.055 11.638 8.753 1.00 96.69 96 GLU A N 1
ATOM 743 C CA . GLU A 1 96 ? 1.584 12.819 8.025 1.00 96.69 96 GLU A CA 1
ATOM 744 C C . GLU A 1 96 ? 0.239 13.323 8.593 1.00 96.69 96 GLU A C 1
ATOM 746 O O . GLU A 1 96 ? -0.821 13.068 8.009 1.00 96.69 96 GLU A O 1
ATOM 751 N N . PRO A 1 97 ? 0.253 14.098 9.698 1.00 92.88 97 PRO A N 1
ATOM 752 C CA . PRO A 1 97 ? -0.969 14.565 10.371 1.00 92.88 97 PRO A CA 1
ATOM 753 C C . PRO A 1 97 ? -1.893 15.441 9.512 1.00 92.88 97 PRO A C 1
ATOM 755 O O . PRO A 1 97 ? -3.071 15.600 9.821 1.00 92.88 97 PRO A O 1
ATOM 758 N N . GLY A 1 98 ? -1.377 16.005 8.415 1.00 92.00 98 GLY A N 1
ATOM 759 C CA . GLY A 1 98 ? -2.145 16.783 7.437 1.00 92.00 98 GLY A CA 1
ATOM 760 C C . GLY A 1 98 ? -2.776 15.958 6.308 1.00 92.00 98 GLY A C 1
ATOM 761 O O . GLY A 1 98 ? -3.441 16.527 5.438 1.00 92.00 98 GLY A O 1
ATOM 762 N N . ASN A 1 99 ? -2.579 14.636 6.277 1.00 92.12 99 ASN A N 1
ATOM 763 C CA . ASN A 1 99 ? -3.071 13.791 5.195 1.00 92.12 99 ASN A CA 1
ATOM 764 C C . ASN A 1 99 ? -4.589 13.569 5.306 1.00 92.12 99 ASN A C 1
ATOM 766 O O . ASN A 1 99 ? -5.074 12.624 5.932 1.00 92.12 99 ASN A O 1
ATOM 770 N N . THR A 1 100 ? -5.354 14.450 4.660 1.00 95.38 100 THR A N 1
A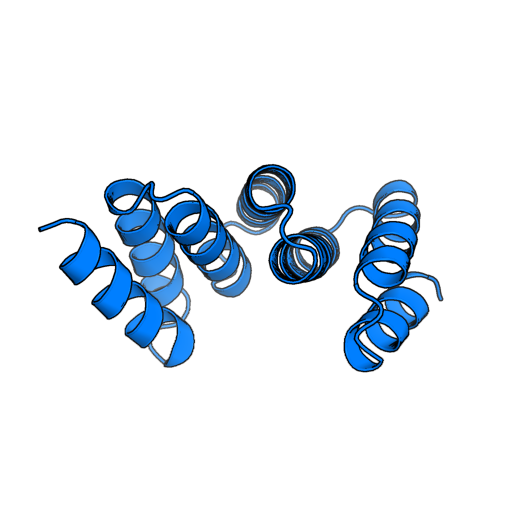TOM 771 C CA . THR A 1 100 ? -6.826 14.401 4.685 1.00 95.38 100 THR A CA 1
ATOM 772 C C . THR A 1 100 ? -7.405 13.104 4.113 1.00 95.38 100 THR A C 1
ATOM 774 O O . THR A 1 100 ? -8.474 12.675 4.542 1.00 95.38 100 THR A O 1
ATOM 777 N N . GLU A 1 101 ? -6.716 12.448 3.177 1.00 95.19 101 GLU A N 1
ATOM 778 C CA . GLU A 1 101 ? -7.173 11.183 2.597 1.00 95.19 101 GLU A CA 1
ATOM 779 C C . GLU A 1 101 ? -7.004 10.017 3.577 1.00 95.19 101 GLU A C 1
ATOM 781 O O . GLU A 1 101 ? -7.901 9.177 3.685 1.00 95.19 101 GLU A O 1
ATOM 786 N N . ALA A 1 102 ? -5.901 9.987 4.331 1.00 96.31 102 ALA A N 1
ATOM 787 C CA . ALA A 1 102 ? -5.697 9.017 5.403 1.00 96.31 102 ALA A CA 1
ATOM 788 C C . ALA A 1 102 ? -6.709 9.217 6.539 1.00 96.31 102 ALA A C 1
ATOM 790 O O . ALA A 1 102 ? -7.347 8.251 6.951 1.00 96.31 102 ALA A O 1
ATOM 791 N N . ALA A 1 103 ? -6.952 10.464 6.958 1.00 97.56 103 ALA A N 1
ATOM 792 C CA . ALA A 1 103 ? -7.927 10.775 8.005 1.00 97.56 103 ALA A CA 1
ATOM 793 C C . ALA A 1 103 ? -9.360 10.347 7.630 1.00 97.56 103 ALA A C 1
ATOM 795 O O . ALA A 1 103 ? -10.060 9.729 8.433 1.00 97.56 103 ALA A O 1
ATOM 796 N N . LYS A 1 104 ? -9.795 10.609 6.387 1.00 97.88 104 LYS A N 1
ATOM 797 C CA . LYS A 1 104 ? -11.101 10.137 5.888 1.00 97.88 104 LYS A CA 1
ATOM 798 C C . LYS A 1 104 ? -11.175 8.612 5.858 1.00 97.88 104 LYS A C 1
ATOM 800 O O . LYS A 1 104 ? -12.176 8.039 6.283 1.00 97.88 104 LYS A O 1
ATOM 805 N N . ALA A 1 105 ? -10.134 7.951 5.348 1.00 97.25 105 ALA A N 1
ATOM 806 C CA . ALA A 1 105 ? -10.090 6.494 5.302 1.00 97.25 105 ALA A CA 1
ATOM 807 C C . ALA A 1 105 ? -10.134 5.888 6.714 1.00 97.25 105 ALA A C 1
ATOM 809 O O . ALA A 1 105 ? -10.828 4.896 6.916 1.00 97.25 105 ALA A O 1
ATOM 810 N N . LEU A 1 106 ? -9.455 6.505 7.688 1.00 97.88 106 LEU A N 1
ATOM 811 C CA . LEU A 1 106 ? -9.468 6.087 9.089 1.00 97.88 106 LEU A CA 1
ATOM 812 C C . LEU A 1 106 ? -10.876 6.177 9.684 1.00 97.88 106 LEU A C 1
ATOM 814 O O . LEU A 1 106 ? -11.337 5.234 10.321 1.00 97.88 106 LEU A O 1
ATOM 818 N N . GLN A 1 107 ? -11.582 7.284 9.441 1.00 97.38 107 GLN A N 1
ATOM 819 C CA . GLN A 1 107 ? -12.960 7.455 9.905 1.00 97.38 107 GLN A CA 1
ATOM 820 C C . GLN A 1 107 ? -13.890 6.371 9.341 1.00 97.38 107 GLN A C 1
ATOM 822 O O . GLN A 1 107 ? -14.704 5.816 10.076 1.00 97.38 107 GLN A O 1
ATOM 827 N N . VAL A 1 108 ? -13.752 6.051 8.049 1.00 97.06 108 VAL A N 1
ATOM 828 C CA . VAL A 1 108 ? -14.518 4.973 7.406 1.00 97.06 108 VAL A CA 1
ATOM 829 C C . VAL A 1 108 ? -14.177 3.619 8.028 1.00 97.06 108 VAL A C 1
ATOM 831 O O . VAL A 1 108 ? -15.086 2.898 8.419 1.00 97.06 108 VAL A O 1
ATOM 834 N N . ALA A 1 109 ? -12.890 3.297 8.183 1.00 97.12 109 ALA A N 1
ATOM 835 C CA . ALA A 1 109 ? -12.455 2.022 8.753 1.00 97.12 109 ALA A CA 1
ATOM 836 C C . ALA A 1 109 ? -12.934 1.826 10.203 1.00 97.12 109 ALA A C 1
ATOM 838 O O . ALA A 1 109 ? -13.344 0.725 10.564 1.00 97.12 109 ALA A O 1
ATOM 839 N N . ARG A 1 110 ? -12.931 2.887 11.024 1.00 97.38 110 ARG A N 1
ATOM 840 C CA . ARG A 1 110 ? -13.450 2.840 12.401 1.00 97.38 110 ARG A CA 1
ATOM 841 C C . ARG A 1 110 ? -14.942 2.527 12.431 1.00 97.38 110 ARG A C 1
ATOM 843 O O . ARG A 1 110 ? -15.340 1.614 13.139 1.00 97.38 110 ARG A O 1
ATOM 850 N N . ARG A 1 111 ? -15.736 3.220 11.611 1.00 96.31 111 ARG A N 1
ATOM 851 C CA . ARG A 1 111 ? -17.179 2.965 11.499 1.00 96.31 111 ARG A CA 1
ATOM 852 C C . ARG A 1 111 ? -17.472 1.536 11.042 1.00 96.31 111 ARG A C 1
ATOM 854 O O . ARG A 1 111 ? -18.397 0.920 11.539 1.00 96.31 111 ARG A O 1
ATOM 861 N N . ASP A 1 112 ? -16.694 1.014 10.099 1.00 92.50 112 ASP A N 1
ATOM 862 C CA . ASP A 1 112 ? -16.904 -0.333 9.561 1.00 92.50 112 ASP A CA 1
ATOM 863 C C . ASP A 1 112 ? -16.383 -1.446 10.515 1.00 92.50 112 ASP A C 1
ATOM 865 O O . ASP A 1 112 ? -16.512 -2.630 10.209 1.00 92.50 112 ASP A O 1
ATOM 869 N N . THR A 1 113 ? -15.781 -1.082 11.658 1.00 89.75 113 THR A N 1
ATOM 870 C CA . THR A 1 113 ? -15.356 -2.011 12.727 1.00 89.75 113 THR A CA 1
ATOM 871 C C . THR A 1 113 ? -16.430 -2.196 13.815 1.00 89.75 113 THR A C 1
ATOM 873 O O . THR A 1 113 ? -16.350 -3.165 14.569 1.00 89.75 113 THR A O 1
ATOM 876 N N . GLU A 1 114 ? -17.405 -1.282 13.902 1.00 74.44 114 GLU A N 1
ATOM 877 C CA . GLU A 1 114 ? -18.540 -1.311 14.846 1.00 74.44 114 GLU A CA 1
ATOM 878 C C . GLU A 1 114 ? -19.653 -2.265 14.385 1.00 74.44 114 GLU A C 1
ATOM 880 O O . GLU A 1 114 ? -20.206 -2.971 15.261 1.00 74.44 114 GLU A O 1
#

Radius of gyration: 13.62 Å; chains: 1; bounding box: 34×26×34 Å

Organism: NCBI:txid141414

Secondary structure (DSSP, 8-state):
-HHHHHHHHHHTT-HHHHHHHHHHHHHHS--HHHHHHHHHHHHHTT-HHHHHHHHHH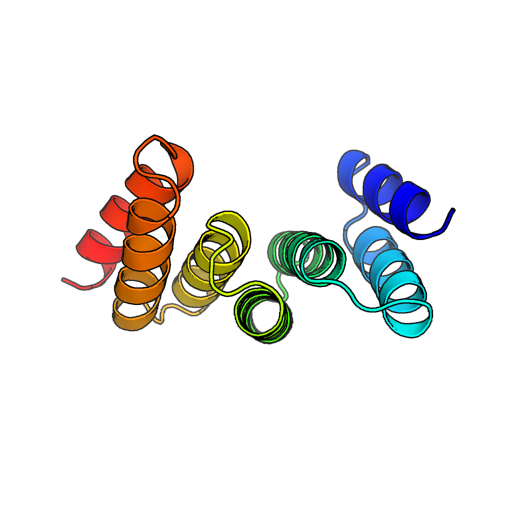HHHH-TT-HHHHHHHHHHHHHTT-HHHHHHHHHHHHHH-TT-HHHHHHHHHHHHTT-

InterPro domains:
  IPR011990 Tetratricopeptide-like helical domain superfamily [G3DSA:1.25.40.10] (2-111)
  IPR011990 Tetratricopeptide-like helical domain superfamily [SSF48452] (3-108)
  IPR019734 Tetratricopeptide repeat [SM00028] (32-65)
  IPR019734 Tetratricopeptide repeat [SM00028] (66-99)
  IPR058209 Serine/threonine-protein kinase BSK1-like, TPR repeats [PF25575] (3-70)